Protein AF-A0A6M3IST5-F1 (afdb_monomer_lite)

pLDDT: mean 71.85, std 16.68, range [30.27, 90.88]

Secondary structure (DSSP, 8-state):
-HHHHHHHHHHHHHTTS---TT------EEEEEE-TTS-EEEEEEEEEEEE-SSSSEEEEEEEE-S---S------PPP-TTEEEEEEEEEE-TT--SS-BEEEEEE-SSS-EETTTTTTTT-B-SS--EEE----SSS-S-EE--S-EEEEEE---SS-EEEEEEEEEEE--

Foldseek 3Di:
DVVVVVVVVVVQVVLPDDDDPDDFDWDWDWDFDADPVRHGFKIKTKTKGKAALPPQKGFQDFSDDPDPPPPPPPDPPDDCAQWKFQKKKKFWHPFWFQFLKFKFKFFPPPDGDGQLNRQRGSPTHRPDIDMGAGDPVPDDSIDGHHHIITIMMGRRNPHITMIMMMIMIGHDD

Sequence (173 aa):
MKRFFLTILAFLVMAGVCFGAGDTWLWTLDSPLNGHDGKVVARIIVTTYLANSDDNTLVNLTLYDSYHTDGTNEGNHKSIFGWYLRRVDIIPGATGPLDDSDLYIYSPTASTFDVLNGSGVNQVDNATTRWIHPSDGVSSIKRLITGPLVLNISGNTTNSATGTVTLIIEPTP

Radius of gyration: 15.91 Å; chains: 1; bounding box: 37×37×42 Å

Structure (mmCIF, N/CA/C/O backbone):
data_AF-A0A6M3IST5-F1
#
_entry.id   AF-A0A6M3IST5-F1
#
loop_
_atom_site.group_PDB
_atom_site.id
_atom_site.type_symbol
_atom_site.label_atom_id
_atom_site.label_alt_id
_atom_site.label_comp_id
_atom_site.label_asym_id
_atom_site.label_entity_id
_atom_site.label_seq_id
_atom_site.pdbx_PDB_ins_code
_atom_site.Cartn_x
_atom_site.Cartn_y
_atom_site.Cartn_z
_atom_site.occupancy
_atom_site.B_iso_or_equiv
_atom_site.auth_seq_id
_atom_site.auth_comp_id
_atom_site.auth_asym_id
_atom_site.auth_atom_id
_atom_site.pdbx_PDB_model_num
ATOM 1 N N . MET A 1 1 ? 16.424 -16.269 -0.570 1.00 47.75 1 MET A N 1
ATOM 2 C CA . MET A 1 1 ? 15.052 -16.565 -0.092 1.00 47.75 1 MET A CA 1
ATOM 3 C C . MET A 1 1 ? 14.958 -16.723 1.429 1.00 47.75 1 MET A C 1
ATOM 5 O O . MET A 1 1 ? 14.198 -15.976 2.019 1.00 47.75 1 MET A O 1
ATOM 9 N N . LYS A 1 2 ? 15.747 -17.586 2.098 1.00 30.27 2 LYS A N 1
ATOM 10 C CA . LYS A 1 2 ? 15.648 -17.797 3.567 1.00 30.27 2 LYS A CA 1
ATOM 11 C C . LYS A 1 2 ? 15.823 -16.531 4.433 1.00 30.27 2 LYS A C 1
ATOM 13 O O . LYS A 1 2 ? 15.106 -16.378 5.408 1.00 30.27 2 LYS A O 1
ATOM 18 N N . ARG A 1 3 ? 16.725 -15.611 4.061 1.00 39.41 3 ARG A N 1
ATOM 19 C CA . ARG A 1 3 ? 16.925 -14.336 4.785 1.00 39.41 3 ARG A CA 1
ATOM 20 C C . ARG A 1 3 ? 15.759 -13.355 4.599 1.00 39.41 3 ARG A C 1
ATOM 22 O O . ARG A 1 3 ? 15.319 -12.777 5.572 1.00 39.41 3 ARG A O 1
ATOM 29 N N . PHE A 1 4 ? 15.212 -13.261 3.385 1.00 48.88 4 PHE A N 1
ATOM 30 C CA . PHE A 1 4 ? 14.050 -12.422 3.052 1.00 48.88 4 PHE A CA 1
ATOM 31 C C . PHE A 1 4 ? 12.779 -12.867 3.795 1.00 48.88 4 PHE A C 1
ATOM 33 O O . PHE A 1 4 ? 12.066 -12.045 4.358 1.00 48.88 4 PHE A O 1
ATOM 40 N N . PHE A 1 5 ? 12.551 -14.183 3.870 1.00 50.75 5 PHE A N 1
ATOM 41 C CA . PHE A 1 5 ? 11.428 -14.754 4.616 1.00 50.75 5 PHE A CA 1
ATOM 42 C C . PHE A 1 5 ? 11.556 -14.518 6.129 1.00 50.75 5 PHE A C 1
ATOM 44 O O . PHE A 1 5 ? 10.564 -14.217 6.781 1.00 50.75 5 PHE A O 1
ATOM 51 N N . LEU A 1 6 ? 12.775 -14.602 6.681 1.00 48.09 6 LEU A N 1
ATOM 52 C CA . LEU A 1 6 ? 13.019 -14.301 8.096 1.00 48.09 6 LEU A CA 1
ATOM 53 C C . LEU A 1 6 ? 12.796 -12.820 8.423 1.00 48.09 6 LEU A C 1
ATOM 55 O O . LEU A 1 6 ? 12.288 -12.518 9.496 1.00 48.09 6 LEU A O 1
ATOM 59 N N . THR A 1 7 ? 13.155 -11.906 7.516 1.00 55.88 7 THR A N 1
ATOM 60 C CA . THR A 1 7 ? 12.927 -10.469 7.712 1.00 55.88 7 THR A CA 1
ATOM 61 C C . THR A 1 7 ? 11.435 -10.151 7.694 1.00 55.88 7 THR A C 1
ATOM 63 O O . THR A 1 7 ? 10.955 -9.530 8.630 1.00 55.88 7 THR A O 1
ATOM 66 N N . ILE A 1 8 ? 10.674 -10.656 6.716 1.00 56.84 8 ILE A N 1
ATOM 67 C CA . ILE A 1 8 ? 9.210 -10.475 6.676 1.00 56.84 8 ILE A CA 1
ATOM 68 C C . ILE A 1 8 ? 8.540 -11.074 7.920 1.00 56.84 8 ILE A C 1
ATOM 70 O O . ILE A 1 8 ? 7.653 -10.459 8.506 1.00 56.84 8 ILE A O 1
ATOM 74 N N . LEU A 1 9 ? 8.991 -12.251 8.363 1.00 51.75 9 LEU A N 1
ATOM 75 C CA . LEU A 1 9 ? 8.463 -12.885 9.568 1.00 51.75 9 LEU A CA 1
ATOM 76 C C . LEU A 1 9 ? 8.782 -12.073 10.835 1.00 51.75 9 LEU A C 1
ATOM 78 O O . LEU A 1 9 ? 7.920 -11.928 11.692 1.00 51.75 9 LEU A O 1
ATOM 82 N N . ALA A 1 10 ? 9.982 -11.498 10.944 1.00 56.31 10 ALA A N 1
ATOM 83 C CA . ALA A 1 10 ? 10.334 -10.604 12.048 1.00 56.31 10 ALA A CA 1
ATOM 84 C C . ALA A 1 10 ? 9.497 -9.308 12.039 1.00 56.31 10 ALA A C 1
ATOM 86 O O . ALA A 1 10 ? 9.100 -8.838 13.102 1.00 56.31 10 ALA A O 1
ATOM 87 N N . PHE A 1 11 ? 9.167 -8.781 10.854 1.00 57.47 11 PHE A N 1
ATOM 88 C CA . PHE A 1 11 ? 8.261 -7.638 10.679 1.00 57.47 11 PHE A CA 1
ATOM 89 C C . PHE A 1 11 ? 6.843 -7.938 11.184 1.00 57.47 11 PHE A C 1
ATOM 91 O O . PHE A 1 11 ? 6.262 -7.130 11.904 1.00 57.47 11 PHE A O 1
ATOM 98 N N . LEU A 1 12 ? 6.313 -9.125 10.872 1.00 57.47 12 LEU A N 1
ATOM 99 C CA . LEU A 1 12 ? 4.994 -9.563 11.340 1.00 57.47 12 LEU A CA 1
ATOM 100 C C . LEU A 1 12 ? 4.935 -9.724 12.869 1.00 57.47 12 LEU A C 1
ATOM 102 O O . LEU A 1 12 ? 3.906 -9.441 13.474 1.00 57.47 12 LEU A O 1
ATOM 106 N N . VAL A 1 13 ? 6.033 -10.152 13.504 1.00 52.56 13 VAL A N 1
ATOM 107 C CA . VAL A 1 13 ? 6.098 -10.354 14.965 1.00 52.56 13 VAL A CA 1
ATOM 108 C C . VAL A 1 13 ? 6.264 -9.030 15.726 1.00 52.56 13 VAL A C 1
ATOM 110 O O . VAL A 1 13 ? 5.704 -8.876 16.809 1.00 52.56 13 VAL A O 1
ATOM 113 N N . MET A 1 14 ? 6.977 -8.051 15.160 1.00 52.38 14 MET A N 1
ATOM 114 C CA . MET A 1 14 ? 7.173 -6.726 15.773 1.00 52.38 14 MET A CA 1
ATOM 115 C C . MET A 1 14 ? 5.899 -5.867 15.778 1.00 52.38 14 MET A C 1
ATOM 117 O O . MET A 1 14 ? 5.735 -5.043 16.668 1.00 52.38 14 MET A O 1
ATOM 121 N N . ALA A 1 15 ? 4.962 -6.080 14.851 1.00 51.12 15 ALA A N 1
ATOM 122 C CA . ALA A 1 15 ? 3.670 -5.386 14.860 1.00 51.12 15 ALA A CA 1
ATOM 123 C C . ALA A 1 15 ? 2.766 -5.778 16.056 1.00 51.12 15 ALA A C 1
ATOM 125 O O . ALA A 1 15 ? 1.771 -5.108 16.317 1.00 51.12 15 ALA A O 1
ATOM 126 N N . GLY A 1 16 ? 3.096 -6.861 16.778 1.00 48.78 16 GLY A N 1
ATOM 127 C CA . GLY A 1 16 ? 2.290 -7.412 17.876 1.00 48.78 16 GLY A CA 1
ATOM 128 C C . GLY A 1 16 ? 2.685 -6.982 19.296 1.00 48.78 16 GLY A C 1
ATOM 129 O O . GLY A 1 16 ? 2.005 -7.372 20.246 1.00 48.78 16 GLY A O 1
ATOM 130 N N . VAL A 1 17 ? 3.762 -6.213 19.490 1.00 50.19 17 VAL A N 1
ATOM 131 C CA . VAL A 1 17 ? 4.189 -5.760 20.830 1.00 50.19 17 VAL A CA 1
ATOM 132 C C . VAL A 1 17 ? 3.449 -4.478 21.211 1.00 50.19 17 VAL A C 1
ATOM 134 O O . VAL A 1 17 ? 3.880 -3.399 20.860 1.00 50.19 17 VAL A O 1
ATOM 137 N N . CYS A 1 18 ? 2.315 -4.623 21.903 1.00 46.16 18 CYS A N 1
ATOM 138 C CA . CYS A 1 18 ? 1.525 -3.585 22.588 1.00 46.16 18 CYS A CA 1
ATOM 139 C C . CYS A 1 18 ? 2.082 -2.141 22.523 1.00 46.16 18 CYS A C 1
ATOM 141 O O . CYS A 1 18 ? 2.931 -1.749 23.325 1.00 46.16 18 CYS A O 1
ATOM 143 N N . PHE A 1 19 ? 1.554 -1.338 21.599 1.00 51.66 19 PHE A N 1
ATOM 144 C CA . PHE A 1 19 ? 1.898 0.078 21.454 1.00 51.66 19 PHE A CA 1
ATOM 145 C C . PHE A 1 19 ? 0.740 0.967 21.920 1.00 51.66 19 PHE A C 1
ATOM 147 O O . PHE A 1 19 ? -0.426 0.572 21.850 1.00 51.66 19 PHE A O 1
ATOM 154 N N . GLY A 1 20 ? 1.070 2.152 22.440 1.00 41.66 20 GLY A N 1
ATOM 155 C CA . GLY A 1 20 ? 0.086 3.145 22.868 1.00 41.66 20 GLY A CA 1
ATOM 156 C C . GLY A 1 20 ? -0.723 3.691 21.689 1.00 41.66 20 GLY A C 1
ATOM 157 O O . GLY A 1 20 ? -0.222 3.791 20.571 1.00 41.66 20 GLY A O 1
ATOM 158 N N . ALA A 1 21 ? -1.987 4.034 21.939 1.00 40.34 21 ALA A N 1
ATOM 159 C CA . ALA A 1 21 ? -2.835 4.702 20.958 1.00 40.34 21 ALA A CA 1
ATOM 160 C C . ALA A 1 21 ? -2.236 6.065 20.559 1.00 40.34 21 ALA A C 1
ATOM 162 O O . ALA A 1 21 ? -1.799 6.816 21.429 1.00 40.34 21 ALA A O 1
ATOM 163 N N . GLY A 1 22 ? -2.247 6.385 19.261 1.00 43.31 22 GLY A N 1
ATOM 164 C CA . GLY A 1 22 ? -1.895 7.712 18.736 1.00 43.31 22 GLY A CA 1
ATOM 165 C C . GLY A 1 22 ? -0.557 7.822 17.998 1.00 43.31 22 GLY A C 1
ATOM 166 O O . GLY A 1 22 ? -0.371 8.794 17.270 1.00 43.31 22 GLY A O 1
ATOM 167 N N . ASP A 1 23 ? 0.339 6.834 18.097 1.00 43.84 23 ASP A N 1
ATOM 168 C CA . ASP A 1 23 ? 1.627 6.893 17.397 1.00 43.84 23 ASP A CA 1
ATOM 169 C C . ASP A 1 23 ? 1.596 6.165 16.046 1.00 43.84 23 ASP A C 1
ATOM 171 O O . ASP A 1 23 ? 1.325 4.966 15.949 1.00 43.84 23 ASP A O 1
ATOM 175 N N . THR A 1 24 ? 1.949 6.887 14.984 1.00 50.50 24 THR A N 1
ATOM 176 C CA . THR A 1 24 ? 2.105 6.339 13.634 1.00 50.50 24 THR A CA 1
ATOM 177 C C . THR A 1 24 ? 3.575 6.015 13.397 1.00 50.50 24 THR A C 1
ATOM 179 O O . THR A 1 24 ? 4.372 6.907 13.111 1.00 50.50 24 THR A O 1
ATOM 182 N N . TRP A 1 25 ? 3.955 4.745 13.532 1.00 50.00 25 TRP A N 1
ATOM 183 C CA . TRP A 1 25 ? 5.334 4.311 13.303 1.00 50.00 25 TRP A CA 1
ATOM 184 C C . TRP A 1 25 ? 5.526 3.828 11.867 1.00 50.00 25 TRP A C 1
ATOM 186 O O . TRP A 1 25 ? 4.946 2.825 11.451 1.00 50.00 25 TRP A O 1
ATOM 196 N N . LEU A 1 26 ? 6.378 4.533 11.121 1.00 54.91 26 LEU A N 1
ATOM 197 C CA . LEU A 1 26 ? 6.794 4.146 9.779 1.00 54.91 26 LEU A CA 1
ATOM 198 C C . LEU A 1 26 ? 8.102 3.358 9.861 1.00 54.91 26 LEU A C 1
ATOM 200 O O . LEU A 1 26 ? 9.158 3.924 10.122 1.00 54.91 26 LEU A O 1
ATOM 204 N N . TRP A 1 27 ? 8.038 2.056 9.596 1.00 55.38 27 TRP A N 1
ATOM 205 C CA . TRP A 1 27 ? 9.222 1.268 9.262 1.00 55.38 27 TRP A CA 1
ATOM 206 C C . TRP A 1 27 ? 9.124 0.833 7.810 1.00 55.38 27 TRP A C 1
ATOM 208 O O . TRP A 1 27 ? 8.394 -0.099 7.481 1.00 55.38 27 TRP A O 1
ATOM 218 N N . THR A 1 28 ? 9.858 1.534 6.948 1.00 61.00 28 THR A N 1
ATOM 219 C CA . THR A 1 28 ? 9.912 1.238 5.520 1.00 61.00 28 THR A CA 1
ATOM 220 C C . THR A 1 28 ? 11.042 0.262 5.234 1.00 61.00 28 THR A C 1
ATOM 222 O O . THR A 1 28 ? 12.217 0.616 5.297 1.00 61.00 28 THR A O 1
ATOM 225 N N . LEU A 1 29 ? 10.699 -0.976 4.878 1.00 67.06 29 LEU A N 1
ATOM 226 C CA . LEU A 1 29 ? 11.661 -1.874 4.240 1.00 67.06 29 LEU A CA 1
ATOM 227 C C . LEU A 1 29 ? 11.594 -1.668 2.732 1.00 67.06 29 LEU A C 1
ATOM 229 O O . LEU A 1 29 ? 10.593 -2.027 2.123 1.00 67.06 29 LEU A O 1
ATOM 233 N N . ASP A 1 30 ? 12.672 -1.159 2.142 1.00 71.19 30 ASP A N 1
ATOM 234 C CA . ASP A 1 30 ? 12.876 -1.122 0.693 1.00 71.19 30 ASP A CA 1
ATOM 235 C C . ASP A 1 30 ? 13.828 -2.246 0.273 1.00 71.19 30 ASP A C 1
ATOM 237 O O . ASP A 1 30 ? 15.031 -2.213 0.549 1.00 71.19 30 ASP A O 1
ATOM 241 N N . SER A 1 31 ? 13.281 -3.274 -0.374 1.00 72.00 31 SER A N 1
ATOM 242 C CA . SER A 1 31 ? 14.051 -4.439 -0.806 1.00 72.00 31 SER A CA 1
ATOM 243 C C . SER A 1 31 ? 14.045 -4.574 -2.330 1.00 72.00 31 SER A C 1
ATOM 245 O O . SER A 1 31 ? 12.983 -4.826 -2.910 1.00 72.00 31 SER A O 1
ATOM 247 N N . PRO A 1 32 ? 15.206 -4.452 -3.006 1.00 77.69 32 PRO A N 1
ATOM 248 C CA . PRO A 1 32 ? 15.295 -4.740 -4.427 1.00 77.69 32 PRO A CA 1
ATOM 249 C C . PRO A 1 32 ? 15.198 -6.251 -4.665 1.00 77.69 32 PRO A C 1
ATOM 251 O O . PRO A 1 32 ? 15.925 -7.052 -4.074 1.00 77.69 32 PRO A O 1
ATOM 254 N N . LEU A 1 33 ? 14.330 -6.637 -5.591 1.00 79.19 33 LEU A N 1
ATOM 255 C CA . LEU A 1 33 ? 14.318 -7.957 -6.197 1.00 79.19 33 LEU A CA 1
ATOM 256 C C . LEU A 1 33 ? 15.163 -7.906 -7.462 1.00 79.19 33 LEU A C 1
ATOM 258 O O . LEU A 1 33 ? 14.846 -7.167 -8.392 1.00 79.19 33 LEU A O 1
ATOM 262 N N . ASN A 1 34 ? 16.229 -8.702 -7.497 1.00 83.94 34 ASN A N 1
ATOM 263 C CA . ASN A 1 34 ? 17.107 -8.789 -8.656 1.00 83.94 34 ASN A CA 1
ATOM 264 C C . ASN A 1 34 ? 16.695 -9.954 -9.560 1.00 83.94 34 ASN A C 1
ATOM 266 O O . ASN A 1 34 ? 16.405 -11.054 -9.082 1.00 83.94 34 ASN A O 1
ATOM 270 N N . GLY A 1 35 ? 16.692 -9.703 -10.866 1.00 78.88 35 GLY A N 1
ATOM 271 C CA . GLY A 1 35 ? 16.582 -10.718 -11.898 1.00 78.88 35 GLY A CA 1
ATOM 272 C C . GLY A 1 35 ? 17.833 -11.592 -11.963 1.00 78.88 35 GLY A C 1
ATOM 273 O O . GLY A 1 35 ? 18.840 -11.350 -11.294 1.00 78.88 35 GLY A O 1
ATOM 274 N N . HIS A 1 36 ? 17.775 -12.623 -12.804 1.00 78.12 36 HIS A N 1
ATOM 275 C CA . HIS A 1 36 ? 18.900 -13.535 -13.021 1.00 78.12 36 HIS A CA 1
ATOM 276 C C . HIS A 1 36 ? 20.147 -12.821 -13.579 1.00 78.12 36 HIS A C 1
ATOM 278 O O . HIS A 1 36 ? 21.270 -13.266 -13.367 1.00 78.12 36 HIS A O 1
ATOM 284 N N . ASP A 1 37 ? 19.961 -11.696 -14.269 1.00 86.31 37 ASP A N 1
ATOM 285 C CA . ASP A 1 37 ? 21.025 -10.838 -14.797 1.00 86.31 37 ASP A CA 1
ATOM 286 C C . ASP A 1 37 ? 21.579 -9.836 -13.764 1.00 86.31 37 ASP A C 1
ATOM 288 O O . ASP A 1 37 ? 22.423 -9.007 -14.097 1.00 86.31 37 ASP A O 1
ATOM 292 N N . GLY A 1 38 ? 21.109 -9.895 -12.513 1.00 81.06 38 GLY A N 1
ATOM 293 C CA . GLY A 1 38 ? 21.509 -8.987 -11.440 1.00 81.06 38 GLY A CA 1
ATOM 294 C C . GLY A 1 38 ? 20.857 -7.604 -11.506 1.00 81.06 38 GLY A C 1
ATOM 295 O O . GLY A 1 38 ? 21.116 -6.784 -10.624 1.00 81.06 38 GLY A O 1
ATOM 296 N N . LYS A 1 39 ? 20.000 -7.330 -12.500 1.00 82.00 39 LYS A N 1
ATOM 297 C CA . LYS A 1 39 ? 19.259 -6.065 -12.584 1.00 82.00 39 LYS A CA 1
ATOM 298 C C . LYS A 1 39 ? 18.079 -6.068 -11.628 1.00 82.00 39 LYS A C 1
ATOM 300 O O . LYS A 1 39 ? 17.451 -7.101 -11.417 1.00 82.00 39 LYS A O 1
ATOM 305 N N . VAL A 1 40 ? 17.739 -4.905 -11.082 1.00 81.94 40 VAL A N 1
ATOM 306 C CA . VAL A 1 40 ? 16.546 -4.770 -10.240 1.00 81.94 40 VAL A CA 1
ATOM 307 C C . VAL A 1 40 ? 15.306 -4.897 -11.124 1.00 81.94 40 VAL A C 1
ATOM 309 O O . VAL A 1 40 ? 15.126 -4.106 -12.043 1.00 81.94 40 VAL A O 1
ATOM 312 N N . VAL A 1 41 ? 14.461 -5.889 -10.848 1.00 85.38 41 VAL A N 1
ATOM 313 C CA . VAL A 1 41 ? 13.206 -6.152 -11.575 1.00 85.38 41 VAL A CA 1
ATOM 314 C C . VAL A 1 41 ? 11.974 -5.694 -10.802 1.00 85.38 41 VAL A C 1
ATOM 316 O O . VAL A 1 41 ? 10.918 -5.494 -11.392 1.00 85.38 41 VAL A O 1
ATOM 319 N N . ALA A 1 42 ? 12.098 -5.520 -9.487 1.00 85.69 42 ALA A N 1
ATOM 320 C CA . ALA A 1 42 ? 11.073 -4.925 -8.644 1.00 85.69 42 ALA A CA 1
ATOM 321 C C . ALA A 1 42 ? 11.693 -4.374 -7.357 1.00 85.69 42 ALA A C 1
ATOM 323 O O . ALA A 1 42 ? 12.787 -4.779 -6.963 1.00 85.69 42 ALA A O 1
ATOM 324 N N . ARG A 1 43 ? 10.982 -3.478 -6.681 1.00 84.31 43 ARG A N 1
ATOM 325 C CA . ARG A 1 43 ? 11.232 -3.112 -5.286 1.00 84.31 43 ARG A CA 1
ATOM 326 C C . ARG A 1 43 ? 9.970 -3.369 -4.481 1.00 84.31 43 ARG A C 1
ATOM 328 O O . ARG A 1 43 ? 8.858 -3.180 -4.975 1.00 84.31 43 ARG A O 1
ATOM 335 N N . ILE A 1 44 ? 10.166 -3.839 -3.260 1.00 82.44 44 ILE A N 1
ATOM 336 C CA . ILE A 1 44 ? 9.095 -4.078 -2.300 1.00 82.44 44 ILE A CA 1
ATOM 337 C C . ILE A 1 44 ? 9.256 -3.050 -1.194 1.00 82.44 44 ILE A C 1
ATOM 339 O O . ILE A 1 44 ? 10.334 -2.974 -0.609 1.00 82.44 44 ILE A O 1
ATOM 343 N N . ILE A 1 45 ? 8.194 -2.289 -0.946 1.00 78.88 45 I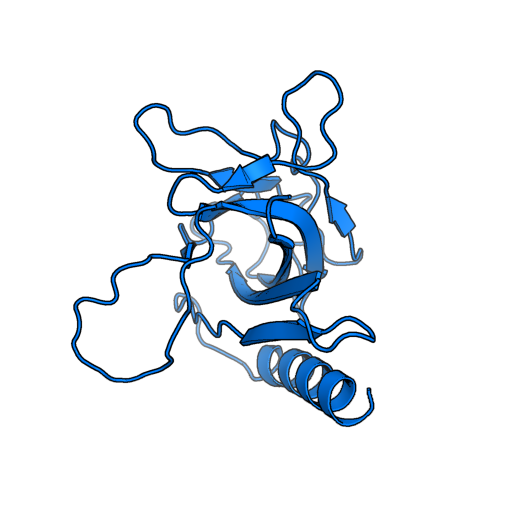LE A N 1
ATOM 344 C CA . ILE A 1 45 ? 8.109 -1.273 0.102 1.00 78.88 45 ILE A CA 1
ATOM 345 C C . ILE A 1 45 ? 7.071 -1.764 1.096 1.00 78.88 45 ILE A C 1
ATOM 347 O O . ILE A 1 45 ? 5.900 -1.870 0.745 1.00 78.88 45 ILE A O 1
ATOM 351 N N . VAL A 1 46 ? 7.494 -2.107 2.306 1.00 77.44 46 VAL A N 1
ATOM 352 C CA . VAL A 1 46 ? 6.595 -2.583 3.367 1.00 77.44 46 VAL A CA 1
ATOM 353 C C . VAL A 1 46 ? 6.397 -1.473 4.384 1.00 77.44 46 VAL A C 1
ATOM 355 O O . VAL A 1 46 ? 7.375 -0.867 4.807 1.00 77.44 46 VAL A O 1
ATOM 358 N N . THR A 1 47 ? 5.153 -1.247 4.787 1.00 76.00 47 THR A N 1
ATOM 359 C CA 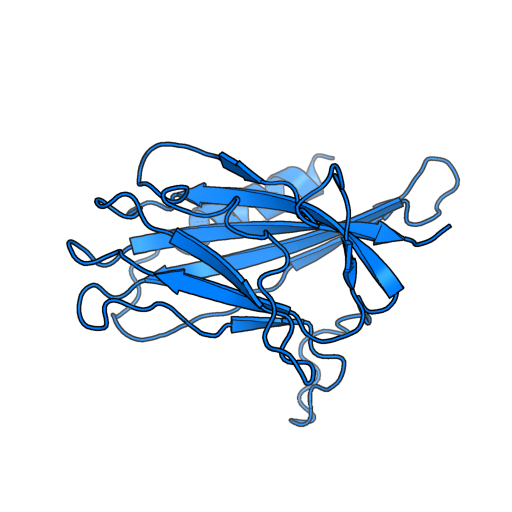. THR A 1 47 ? 4.752 -0.218 5.740 1.00 76.00 47 THR A CA 1
ATOM 360 C C . THR A 1 47 ? 3.726 -0.794 6.706 1.00 76.00 47 THR A C 1
ATOM 362 O O . THR A 1 47 ? 2.683 -1.290 6.289 1.00 76.00 47 THR A O 1
ATOM 365 N N . THR A 1 48 ? 3.993 -0.720 8.003 1.00 76.31 48 THR A N 1
ATOM 366 C CA . THR A 1 48 ? 3.015 -1.049 9.048 1.00 76.31 48 THR A CA 1
ATOM 367 C C . THR A 1 48 ? 2.247 0.198 9.464 1.00 76.31 48 THR A C 1
ATOM 369 O O . THR A 1 48 ? 2.827 1.279 9.517 1.00 76.31 48 THR A O 1
ATOM 372 N N . TYR A 1 49 ? 0.964 0.057 9.784 1.00 73.94 49 TYR A N 1
ATOM 373 C CA . TYR A 1 49 ? 0.141 1.150 10.294 1.00 73.94 49 TYR A CA 1
ATOM 374 C C . TYR A 1 49 ? -0.566 0.758 11.592 1.00 73.94 49 TYR A C 1
ATOM 376 O O . TYR A 1 49 ? -0.879 -0.414 11.822 1.00 73.94 49 TYR A O 1
ATOM 384 N N . LEU A 1 50 ? -0.837 1.778 12.408 1.00 75.31 50 LEU A N 1
ATOM 385 C CA . LEU A 1 50 ? -1.750 1.728 13.540 1.00 75.31 50 LEU A CA 1
ATOM 386 C C . LEU A 1 50 ? -2.905 2.689 13.258 1.00 75.31 50 LEU A C 1
ATOM 388 O O . LEU A 1 50 ? -2.715 3.862 12.945 1.00 75.31 50 LEU A O 1
ATOM 392 N N . ALA A 1 51 ? -4.098 2.140 13.356 1.00 67.69 51 ALA A N 1
ATOM 393 C CA . ALA A 1 51 ? -5.375 2.762 13.167 1.00 67.69 51 ALA A CA 1
ATOM 394 C C . ALA A 1 51 ? -5.971 3.149 14.521 1.00 67.69 51 ALA A C 1
ATOM 396 O O . ALA A 1 51 ? -6.058 2.277 15.384 1.00 67.69 51 ALA A O 1
ATOM 397 N N . ASN A 1 52 ? -6.417 4.389 14.712 1.00 66.62 52 ASN A N 1
ATOM 398 C CA . ASN A 1 52 ? -7.188 4.778 15.894 1.00 66.62 52 ASN A CA 1
ATOM 399 C C . ASN A 1 52 ? -8.699 4.672 15.610 1.00 66.62 52 ASN A C 1
ATOM 401 O O . ASN A 1 52 ? -9.134 5.046 14.522 1.00 66.62 52 ASN A O 1
ATOM 405 N N . SER A 1 53 ? -9.484 4.190 16.579 1.00 63.34 53 SER A N 1
ATOM 406 C CA . SER A 1 53 ? -10.954 4.221 16.541 1.00 63.34 53 SER A CA 1
ATOM 407 C C . SER A 1 53 ? -11.530 5.636 16.590 1.00 63.34 53 SER A C 1
ATOM 409 O O . SER A 1 53 ? -12.630 5.859 16.098 1.00 63.34 53 SER A O 1
ATOM 411 N N . ASP A 1 54 ? -10.808 6.589 17.186 1.00 60.44 54 ASP A N 1
ATOM 412 C CA . ASP A 1 54 ? -11.409 7.865 17.602 1.00 60.44 54 ASP A CA 1
ATOM 413 C C . ASP A 1 54 ? -11.483 8.921 16.483 1.00 60.44 54 ASP A C 1
ATOM 415 O O . ASP A 1 54 ? -12.322 9.819 16.542 1.00 60.44 54 ASP A O 1
ATOM 419 N N . ASP A 1 55 ? -10.650 8.804 15.443 1.00 54.44 55 ASP A N 1
ATOM 420 C CA . ASP A 1 55 ? -10.498 9.841 14.407 1.00 54.44 55 ASP A CA 1
ATOM 421 C C . ASP A 1 55 ? -11.116 9.472 13.046 1.00 54.44 55 ASP A C 1
ATOM 423 O O . ASP A 1 55 ? -11.045 10.268 12.105 1.00 54.44 55 ASP A O 1
ATOM 427 N N . ASN A 1 56 ? -11.712 8.275 12.904 1.00 52.62 56 ASN A N 1
ATOM 428 C CA . ASN A 1 56 ? -12.302 7.726 11.661 1.00 52.62 56 ASN A CA 1
ATOM 429 C C . ASN A 1 56 ? -11.396 7.791 10.408 1.00 52.62 56 ASN A C 1
ATOM 431 O O . ASN A 1 56 ? -11.829 7.509 9.286 1.00 52.62 56 ASN A O 1
ATOM 435 N N . THR A 1 57 ? -10.138 8.185 10.581 1.00 49.62 57 THR A N 1
ATOM 436 C CA . THR A 1 57 ? -9.175 8.491 9.534 1.00 49.62 57 THR A CA 1
ATOM 437 C C . THR A 1 57 ? -7.801 8.113 10.046 1.00 49.62 57 THR A C 1
ATOM 439 O O . THR A 1 57 ? -7.406 8.444 11.163 1.00 49.62 57 THR A O 1
ATOM 442 N N . LEU A 1 58 ? -7.080 7.354 9.236 1.00 56.44 58 LEU A N 1
ATOM 443 C CA . LEU A 1 58 ? -5.775 6.834 9.580 1.00 56.44 58 LEU A CA 1
ATOM 444 C C . LEU A 1 58 ? -4.758 7.478 8.667 1.00 56.44 58 LEU A C 1
ATOM 446 O O . LEU A 1 58 ? -4.868 7.385 7.446 1.00 56.44 58 LEU A O 1
ATOM 450 N N . VAL A 1 59 ? -3.786 8.108 9.322 1.00 54.06 59 VAL A N 1
ATOM 451 C CA . VAL A 1 59 ? -2.435 8.425 8.858 1.00 54.06 59 VAL A CA 1
ATOM 452 C C . VAL A 1 59 ? -2.353 8.819 7.385 1.00 54.06 59 VAL A C 1
ATOM 454 O O . VAL A 1 59 ? -2.288 7.960 6.515 1.00 54.06 59 VAL A O 1
ATOM 457 N N . ASN A 1 60 ? -2.225 10.117 7.100 1.00 57.22 60 ASN A N 1
ATOM 458 C CA . ASN A 1 60 ? -1.638 10.547 5.831 1.00 57.22 60 ASN A CA 1
ATOM 459 C C . ASN A 1 60 ? -0.151 10.195 5.859 1.00 57.22 60 ASN A C 1
ATOM 461 O O . ASN A 1 60 ? 0.673 10.963 6.354 1.00 57.22 60 ASN A O 1
ATOM 465 N N . LEU A 1 61 ? 0.179 9.001 5.378 1.00 62.44 61 LEU A N 1
ATOM 466 C CA . LEU A 1 61 ? 1.529 8.478 5.456 1.00 62.44 61 LEU A CA 1
ATOM 467 C C . LEU A 1 61 ? 2.225 8.623 4.118 1.00 62.44 61 LEU A C 1
ATOM 469 O O . LEU A 1 61 ? 1.896 7.912 3.169 1.00 62.44 61 LEU A O 1
ATOM 473 N N . THR A 1 62 ? 3.216 9.505 4.045 1.00 64.69 62 THR A N 1
ATOM 474 C CA . THR A 1 62 ? 4.086 9.580 2.873 1.00 64.69 62 THR A CA 1
ATOM 475 C C . THR A 1 62 ? 4.901 8.291 2.779 1.00 64.69 62 THR A C 1
ATOM 477 O O . THR A 1 62 ? 5.873 8.095 3.500 1.00 64.69 62 THR A O 1
ATOM 480 N N . LEU A 1 63 ? 4.492 7.398 1.879 1.00 62.94 63 LEU A N 1
ATOM 481 C CA . LEU A 1 63 ? 5.127 6.105 1.620 1.00 62.94 63 LEU A CA 1
ATOM 482 C C . LEU A 1 63 ? 6.534 6.283 1.048 1.00 62.94 63 LEU A C 1
ATOM 484 O O . LEU A 1 63 ? 7.378 5.397 1.182 1.00 62.94 63 LEU A O 1
ATOM 488 N N . TYR A 1 64 ? 6.775 7.419 0.385 1.00 60.78 64 TYR A N 1
ATOM 489 C CA . TYR A 1 64 ? 8.068 7.751 -0.180 1.00 60.78 64 TYR A CA 1
ATOM 490 C C . TYR A 1 64 ? 8.172 9.242 -0.561 1.00 60.78 64 TYR A C 1
ATOM 492 O O . TYR A 1 64 ? 7.394 9.723 -1.388 1.00 60.78 64 TYR A O 1
ATOM 500 N N . ASP A 1 65 ? 9.165 9.946 -0.014 1.00 50.09 65 ASP A N 1
ATOM 501 C CA . ASP A 1 65 ? 9.606 11.279 -0.445 1.00 50.09 65 ASP A CA 1
ATOM 502 C C . ASP A 1 65 ? 11.084 11.197 -0.859 1.00 50.09 65 ASP A C 1
ATOM 504 O O . ASP A 1 65 ? 11.897 10.548 -0.204 1.00 50.09 65 ASP A O 1
ATOM 508 N N . SER A 1 66 ? 11.441 11.847 -1.963 1.00 44.12 66 SER A N 1
ATOM 509 C CA . SER A 1 66 ? 12.833 12.071 -2.365 1.00 44.12 66 SER A CA 1
ATOM 510 C C . SER A 1 66 ? 13.620 12.986 -1.410 1.00 44.12 66 SER A C 1
ATOM 512 O O . SER A 1 66 ? 14.835 13.096 -1.564 1.00 44.12 66 SER A O 1
ATOM 514 N N . TYR A 1 67 ? 12.961 13.644 -0.454 1.00 38.16 67 TYR A N 1
ATOM 515 C CA . TYR A 1 67 ? 13.564 14.592 0.480 1.00 38.16 67 TYR A CA 1
ATOM 516 C C . TYR A 1 67 ? 13.328 14.186 1.944 1.00 38.16 67 TYR A C 1
ATOM 518 O O . TYR A 1 67 ? 12.320 14.531 2.550 1.00 38.16 67 TYR A O 1
ATOM 526 N N . HIS A 1 68 ? 14.307 13.524 2.566 1.00 40.16 68 HIS A N 1
ATOM 527 C CA . HIS A 1 68 ? 14.484 13.656 4.015 1.00 40.16 68 HIS A CA 1
ATOM 528 C C . HIS A 1 68 ? 15.310 14.919 4.280 1.00 40.16 68 HIS A C 1
ATOM 530 O O . HIS A 1 68 ? 16.493 14.987 3.955 1.00 40.16 68 HIS A O 1
ATOM 536 N N . THR A 1 69 ? 14.665 15.954 4.822 1.00 38.28 69 THR A N 1
ATOM 537 C CA . THR A 1 69 ? 15.291 17.240 5.181 1.00 38.28 69 THR A CA 1
ATOM 538 C C . THR A 1 69 ? 15.898 17.274 6.583 1.00 38.28 69 THR A C 1
ATOM 540 O O . THR A 1 69 ? 16.495 18.287 6.937 1.00 38.28 69 THR A O 1
ATOM 543 N N . ASP A 1 70 ? 15.767 16.225 7.396 1.00 42.94 70 ASP A N 1
ATOM 544 C CA . ASP A 1 70 ? 16.200 16.283 8.801 1.00 42.94 70 ASP A CA 1
ATOM 545 C C . ASP A 1 70 ? 17.685 15.959 9.035 1.00 42.94 70 ASP A C 1
ATOM 547 O O . ASP A 1 70 ? 18.174 16.089 10.155 1.00 42.94 70 ASP A O 1
ATOM 551 N N . GLY A 1 71 ? 18.437 15.603 7.987 1.00 37.88 71 GLY A N 1
ATOM 552 C CA . GLY A 1 71 ? 19.883 15.387 8.085 1.00 37.88 71 GLY A CA 1
ATOM 553 C C . GLY A 1 71 ? 20.288 14.233 9.009 1.00 37.88 71 GLY A C 1
ATOM 554 O O . GLY A 1 71 ? 21.481 14.063 9.276 1.00 37.88 71 GLY A O 1
ATOM 555 N N . THR A 1 72 ? 19.335 13.425 9.475 1.00 42.53 72 THR A N 1
ATOM 556 C CA . THR A 1 72 ? 19.621 12.185 10.184 1.00 42.53 72 THR A CA 1
ATOM 557 C C . THR A 1 72 ? 19.731 11.073 9.147 1.00 42.53 72 THR A C 1
ATOM 559 O O . THR A 1 72 ? 18.833 10.827 8.349 1.00 42.53 72 THR A O 1
ATOM 562 N N . ASN A 1 73 ? 20.906 10.450 9.063 1.00 40.00 73 ASN A N 1
ATOM 563 C CA . ASN A 1 73 ? 21.189 9.367 8.119 1.00 40.00 73 ASN A CA 1
ATOM 564 C C . ASN A 1 73 ? 20.486 8.063 8.543 1.00 40.00 73 ASN A C 1
ATOM 566 O O . ASN A 1 73 ? 21.145 7.053 8.786 1.00 40.00 73 ASN A O 1
ATOM 570 N N . GLU A 1 74 ? 19.159 8.061 8.623 1.00 41.38 74 GLU A N 1
ATOM 571 C CA . GLU A 1 74 ? 18.364 6.846 8.780 1.00 41.38 74 GLU A CA 1
ATOM 572 C C . GLU A 1 74 ? 17.802 6.426 7.417 1.00 41.38 74 GLU A C 1
ATOM 574 O O . GLU A 1 74 ? 16.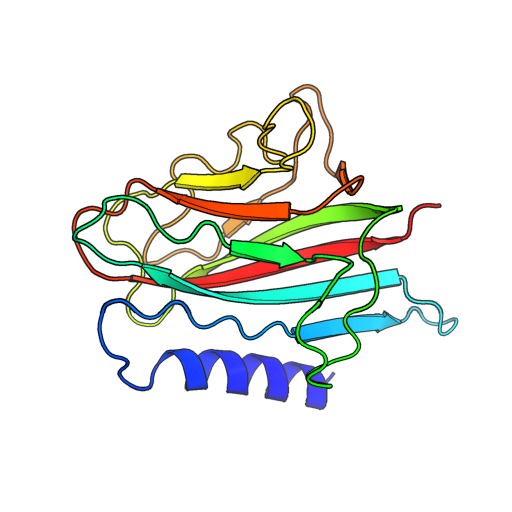683 6.733 7.032 1.00 41.38 74 GLU A O 1
ATOM 579 N N . GLY A 1 75 ? 18.638 5.712 6.657 1.00 42.66 75 GLY A N 1
ATOM 580 C CA . GLY A 1 75 ? 18.227 4.981 5.458 1.00 42.66 75 GLY A CA 1
ATOM 581 C C . GLY A 1 75 ? 18.345 5.770 4.153 1.00 42.66 75 GLY A C 1
ATOM 582 O O . GLY A 1 75 ? 17.601 6.702 3.878 1.00 42.66 75 GLY A O 1
ATOM 583 N N . ASN A 1 76 ? 19.245 5.326 3.271 1.00 41.31 76 ASN A N 1
ATOM 584 C CA . ASN A 1 76 ? 19.283 5.728 1.862 1.00 41.31 76 ASN A CA 1
ATOM 585 C C . ASN A 1 76 ? 18.027 5.224 1.126 1.00 41.31 76 ASN A C 1
ATOM 587 O O . ASN A 1 76 ? 18.097 4.276 0.340 1.00 41.31 76 ASN A O 1
ATOM 591 N N . HIS A 1 77 ? 16.866 5.814 1.382 1.00 54.22 77 HIS A N 1
ATOM 592 C CA . HIS A 1 77 ? 15.671 5.552 0.600 1.00 54.22 77 HIS A CA 1
ATOM 593 C C . HIS A 1 77 ? 15.945 6.049 -0.827 1.00 54.22 77 HIS A C 1
ATOM 595 O O . HIS A 1 77 ? 16.207 7.231 -1.034 1.00 54.22 77 HIS A O 1
ATOM 601 N N . LYS A 1 78 ? 15.927 5.156 -1.827 1.00 62.72 78 LYS A N 1
ATOM 602 C CA . LYS A 1 78 ? 16.170 5.505 -3.244 1.00 62.72 78 LYS A CA 1
ATOM 603 C C . LYS A 1 78 ? 14.895 5.953 -3.935 1.00 62.72 78 LYS A C 1
ATOM 605 O O . LYS A 1 78 ? 13.894 5.250 -3.808 1.00 62.72 78 LYS A O 1
ATOM 610 N N . SER A 1 79 ? 14.933 7.051 -4.699 1.00 73.00 79 SER A N 1
ATOM 611 C CA . SER A 1 79 ? 13.712 7.598 -5.309 1.00 73.00 79 SER A CA 1
ATOM 612 C C . SER A 1 79 ? 12.885 6.518 -6.010 1.00 73.00 79 SER A C 1
ATOM 614 O O . SER A 1 79 ? 13.435 5.692 -6.745 1.00 73.00 79 SER A O 1
ATOM 616 N N . ILE A 1 80 ? 11.580 6.476 -5.731 1.00 77.88 80 ILE A N 1
ATOM 617 C CA . ILE A 1 80 ? 10.635 5.590 -6.431 1.00 77.88 80 ILE A CA 1
ATOM 618 C C . ILE A 1 80 ? 9.988 6.297 -7.624 1.00 77.88 80 ILE A C 1
ATOM 620 O O . ILE A 1 80 ? 9.192 5.698 -8.342 1.00 77.88 80 ILE A O 1
ATOM 624 N N . PHE A 1 81 ? 10.316 7.571 -7.853 1.00 83.62 81 PHE A N 1
ATOM 625 C CA . PHE A 1 81 ? 9.809 8.300 -9.007 1.00 83.62 81 PHE A CA 1
ATOM 626 C C . PHE A 1 81 ? 10.371 7.676 -10.285 1.00 83.62 81 PHE A C 1
ATOM 628 O O . PHE A 1 81 ? 11.537 7.283 -10.340 1.00 83.62 81 PHE A O 1
ATOM 635 N N . GLY A 1 82 ? 9.524 7.542 -11.303 1.00 82.19 82 GLY A N 1
ATOM 636 C CA . GLY A 1 82 ? 9.867 6.822 -12.529 1.00 82.19 82 GLY A CA 1
ATOM 637 C C . GLY A 1 82 ? 9.743 5.298 -12.424 1.00 82.19 82 GLY A C 1
ATOM 638 O O . GLY A 1 82 ? 10.112 4.604 -13.366 1.00 82.19 82 GLY A O 1
ATOM 639 N N . TRP A 1 83 ? 9.218 4.759 -11.320 1.00 87.69 83 TRP A N 1
ATOM 640 C CA . TRP A 1 83 ? 8.813 3.353 -11.215 1.00 87.69 83 TRP A CA 1
ATOM 641 C C . TRP A 1 83 ? 7.314 3.207 -11.480 1.00 87.69 83 TRP A C 1
ATOM 643 O O . TRP A 1 83 ? 6.541 4.144 -11.281 1.00 87.69 83 TRP A O 1
ATOM 653 N N . TYR A 1 84 ? 6.883 2.022 -11.900 1.00 89.81 84 TYR A N 1
ATOM 654 C CA . TYR A 1 84 ? 5.473 1.660 -11.954 1.00 89.81 84 TYR A CA 1
ATOM 655 C C . TYR A 1 84 ? 5.044 1.013 -10.639 1.00 89.81 84 TYR A C 1
ATOM 657 O O . TYR A 1 84 ? 5.567 -0.036 -10.271 1.00 89.81 84 TYR A O 1
ATOM 665 N N . LEU A 1 85 ? 4.041 1.578 -9.966 1.00 90.06 85 LEU A N 1
ATOM 666 C CA . LEU A 1 85 ? 3.255 0.850 -8.977 1.00 90.06 85 LEU A CA 1
ATOM 667 C C . LEU A 1 85 ? 2.511 -0.269 -9.695 1.00 90.06 85 LEU A C 1
ATOM 669 O O . LEU A 1 85 ? 1.794 -0.004 -10.653 1.00 90.06 85 LEU A O 1
ATOM 673 N N . ARG A 1 86 ? 2.683 -1.511 -9.251 1.00 90.25 86 ARG A N 1
ATOM 674 C CA . ARG A 1 86 ? 2.045 -2.684 -9.860 1.00 90.25 86 ARG A CA 1
ATOM 675 C C . ARG A 1 86 ? 0.962 -3.272 -8.978 1.00 90.25 86 ARG A C 1
ATOM 677 O O . ARG A 1 86 ? -0.048 -3.750 -9.486 1.00 90.25 86 ARG A O 1
ATOM 684 N N . ARG A 1 87 ? 1.209 -3.325 -7.674 1.00 90.38 87 ARG A N 1
ATOM 685 C CA . ARG A 1 87 ? 0.325 -3.998 -6.727 1.00 90.38 87 ARG A CA 1
ATOM 686 C C . ARG A 1 87 ? 0.494 -3.408 -5.340 1.00 90.38 87 ARG A C 1
ATOM 688 O O . ARG A 1 87 ? 1.602 -3.022 -4.969 1.00 90.38 87 ARG A O 1
ATOM 695 N N . VAL A 1 88 ? -0.601 -3.393 -4.602 1.00 90.56 88 VAL A N 1
ATOM 696 C CA . VAL A 1 88 ? -0.654 -3.077 -3.183 1.00 90.56 88 VAL A CA 1
ATOM 697 C C . VAL A 1 88 ? -1.215 -4.290 -2.469 1.00 90.56 88 VAL A C 1
ATOM 699 O O . VAL A 1 88 ? -2.326 -4.708 -2.777 1.00 90.56 88 VAL A O 1
ATOM 702 N N . ASP A 1 89 ? -0.455 -4.853 -1.542 1.00 90.81 89 ASP A N 1
ATOM 703 C CA . ASP A 1 89 ? -0.927 -5.934 -0.683 1.00 90.81 89 ASP A CA 1
ATOM 704 C C . ASP A 1 89 ? -1.279 -5.361 0.687 1.00 90.81 89 ASP A C 1
ATOM 706 O O . ASP A 1 89 ? -0.533 -4.545 1.230 1.00 90.81 89 ASP A O 1
ATOM 710 N N . ILE A 1 90 ? -2.400 -5.798 1.246 1.00 88.31 90 ILE A N 1
ATOM 711 C CA . ILE A 1 90 ? -2.882 -5.405 2.568 1.00 88.31 90 ILE A CA 1
ATOM 712 C C . ILE A 1 90 ? -3.002 -6.671 3.393 1.00 88.31 90 ILE A C 1
ATOM 714 O O . ILE A 1 90 ? -3.659 -7.625 2.977 1.00 88.31 90 ILE A O 1
ATOM 718 N N . ILE A 1 91 ? -2.347 -6.682 4.545 1.00 88.31 91 ILE A N 1
ATOM 719 C CA . ILE A 1 91 ? -2.335 -7.809 5.469 1.00 88.31 91 ILE A CA 1
ATOM 720 C C . ILE A 1 91 ? -2.820 -7.289 6.825 1.00 88.31 91 ILE A C 1
ATOM 722 O O . ILE A 1 91 ? -2.172 -6.390 7.375 1.00 88.31 91 ILE A O 1
ATOM 726 N N . PRO A 1 92 ? -3.923 -7.821 7.379 1.00 84.94 92 PRO A N 1
ATOM 727 C CA . PRO A 1 92 ? -4.358 -7.446 8.717 1.00 84.94 92 PRO A CA 1
ATOM 728 C C . PRO A 1 92 ? -3.301 -7.815 9.761 1.00 84.94 92 PRO A C 1
ATOM 730 O O . PRO A 1 92 ? -2.631 -8.846 9.665 1.00 84.94 92 PRO A O 1
ATOM 733 N N . GLY A 1 93 ? -3.137 -6.947 10.756 1.00 83.00 93 GLY A N 1
ATOM 734 C CA . GLY A 1 93 ? -2.308 -7.202 11.927 1.00 83.00 93 GLY A CA 1
ATOM 735 C C . GLY A 1 93 ? -3.042 -8.051 12.965 1.00 83.00 93 GLY A C 1
ATOM 736 O O . GLY A 1 93 ? -4.118 -8.592 12.715 1.00 83.00 93 GLY A O 1
ATOM 737 N N . ALA A 1 94 ? -2.473 -8.141 14.169 1.00 81.12 94 ALA A N 1
ATOM 738 C CA . ALA A 1 94 ? -3.087 -8.882 15.277 1.00 81.12 94 ALA A CA 1
ATOM 739 C C . ALA A 1 94 ? -4.466 -8.323 15.673 1.00 81.12 94 ALA A C 1
ATOM 741 O O . ALA A 1 94 ? -5.313 -9.046 16.191 1.00 81.12 94 ALA A O 1
ATOM 742 N N . THR A 1 95 ? -4.685 -7.037 15.410 1.00 80.94 95 THR A N 1
ATOM 743 C CA . THR A 1 95 ? -5.947 -6.339 15.631 1.00 80.94 95 THR A CA 1
ATOM 744 C C . THR A 1 95 ? -6.391 -5.697 14.321 1.00 80.94 95 THR A C 1
ATOM 746 O O . THR A 1 95 ? -6.256 -4.503 14.175 1.00 80.94 95 THR A O 1
ATOM 749 N N . GLY A 1 96 ? -6.846 -6.424 13.302 1.00 78.69 96 GLY A N 1
ATOM 750 C CA . GLY A 1 96 ? -7.289 -5.756 12.062 1.00 78.69 96 GLY A CA 1
ATOM 751 C C . GLY A 1 96 ? -8.593 -4.935 12.220 1.00 78.69 96 GLY A C 1
ATOM 752 O O . GLY A 1 96 ? -9.263 -5.056 13.254 1.00 78.69 96 GLY A O 1
ATOM 753 N N . PRO A 1 97 ? -8.960 -4.091 11.233 1.00 81.38 97 PRO A N 1
ATOM 754 C CA . PRO A 1 97 ? -10.215 -3.327 11.253 1.00 81.38 97 PRO A CA 1
ATOM 755 C C . PRO A 1 97 ? -11.445 -4.231 11.329 1.00 81.38 97 PRO A C 1
ATOM 757 O O . PRO A 1 97 ? -11.549 -5.191 10.568 1.00 81.38 97 PRO A O 1
ATOM 760 N N . LEU A 1 98 ? -12.368 -3.952 12.253 1.00 83.12 98 LEU A N 1
ATOM 761 C CA . LEU A 1 98 ? -13.628 -4.701 12.359 1.00 83.12 98 LEU A CA 1
ATOM 762 C C . LEU A 1 98 ? -14.682 -4.238 11.348 1.00 83.12 98 LEU A C 1
ATOM 764 O O . LEU A 1 98 ? -15.579 -5.013 11.018 1.00 83.12 98 LEU A O 1
ATOM 768 N N . ASP A 1 99 ? -14.554 -3.005 10.866 1.00 82.88 99 ASP A N 1
ATOM 769 C CA . ASP A 1 99 ? -15.375 -2.457 9.792 1.00 82.88 99 ASP A CA 1
ATOM 770 C C . ASP A 1 99 ? -14.684 -2.686 8.444 1.00 82.88 99 ASP A C 1
ATOM 772 O O . ASP A 1 99 ? -13.454 -2.598 8.356 1.00 82.88 99 ASP A O 1
ATOM 776 N N . ASP A 1 100 ? -15.473 -2.906 7.387 1.00 85.44 100 ASP A N 1
ATOM 777 C CA . ASP A 1 100 ? -14.972 -2.848 6.012 1.00 85.44 100 ASP A CA 1
ATOM 778 C C . ASP A 1 100 ? -14.464 -1.428 5.739 1.00 85.44 100 ASP A C 1
ATOM 780 O O . ASP A 1 100 ? -15.231 -0.495 5.514 1.00 85.44 100 ASP A O 1
ATOM 784 N N . SER A 1 101 ? -13.148 -1.270 5.812 1.00 85.94 101 SER A N 1
ATOM 785 C CA . SER A 1 101 ? -12.479 0.020 5.733 1.00 85.94 101 SER A CA 1
ATOM 786 C C . SER A 1 101 ? -11.906 0.244 4.337 1.00 85.94 101 SER A C 1
ATOM 788 O O . SER A 1 101 ? -11.558 -0.691 3.606 1.00 85.94 101 SER A O 1
ATOM 790 N N . ASP A 1 102 ? -11.783 1.507 3.962 1.00 88.25 102 ASP A N 1
ATOM 791 C CA . ASP A 1 102 ? -11.270 1.919 2.664 1.00 88.25 102 ASP A CA 1
ATOM 792 C C . ASP A 1 102 ? -9.757 2.115 2.701 1.00 88.25 102 ASP A C 1
ATOM 794 O O . ASP A 1 102 ? -9.214 2.649 3.668 1.00 88.25 102 ASP A O 1
ATOM 798 N N . LEU A 1 103 ? -9.089 1.758 1.605 1.00 88.00 103 LEU A N 1
ATOM 799 C CA . LEU A 1 103 ? -7.697 2.089 1.319 1.00 88.00 103 LEU A CA 1
ATOM 800 C C . LEU A 1 103 ? -7.626 3.090 0.163 1.00 88.00 103 LEU A C 1
ATOM 802 O O . LEU A 1 103 ? -8.135 2.826 -0.925 1.00 88.00 103 LEU A O 1
ATOM 806 N N . TYR A 1 104 ? -6.865 4.161 0.348 1.00 87.62 104 TYR A N 1
ATOM 807 C CA . TYR A 1 104 ? -6.506 5.094 -0.711 1.00 87.62 104 TYR A CA 1
ATOM 808 C C . TYR A 1 104 ? -4.992 5.269 -0.785 1.00 87.62 104 TYR A C 1
ATOM 810 O O . TYR A 1 104 ? -4.289 5.249 0.229 1.00 87.62 104 TYR A O 1
ATOM 818 N N . ILE A 1 105 ? -4.480 5.476 -1.999 1.00 87.00 105 ILE A N 1
ATOM 819 C CA . ILE A 1 105 ? -3.107 5.940 -2.195 1.00 87.00 105 ILE A CA 1
ATOM 820 C C . ILE A 1 105 ? -3.161 7.208 -3.035 1.00 87.00 105 ILE A C 1
ATOM 822 O O . ILE A 1 105 ? -3.393 7.174 -4.239 1.00 87.00 105 ILE A O 1
ATOM 826 N N . TYR A 1 106 ? -2.914 8.346 -2.406 1.00 84.44 106 TYR A N 1
ATOM 827 C CA . TYR A 1 106 ? -2.950 9.635 -3.072 1.00 84.44 106 TYR A CA 1
ATOM 828 C C . TYR A 1 106 ? -1.584 10.011 -3.627 1.00 84.44 106 TYR A C 1
ATOM 830 O O . TYR A 1 106 ? -0.566 9.869 -2.952 1.00 84.44 106 TYR A O 1
ATOM 838 N N . SER A 1 107 ? -1.557 10.572 -4.833 1.00 77.56 107 SER A N 1
ATOM 839 C CA . SER A 1 107 ? -0.420 11.385 -5.261 1.00 77.56 107 SER A CA 1
ATOM 840 C C . SER A 1 107 ? -0.758 12.861 -5.038 1.00 77.56 107 SER A C 1
ATOM 842 O O . SER A 1 107 ? -1.674 13.365 -5.693 1.00 77.56 107 SER A O 1
ATOM 844 N N . PRO A 1 108 ? -0.056 13.587 -4.146 1.00 63.66 108 PRO A N 1
ATOM 845 C CA . PRO A 1 108 ? -0.398 14.960 -3.777 1.00 63.66 108 PRO A CA 1
ATOM 846 C C . PRO A 1 108 ? 0.076 15.996 -4.815 1.00 63.66 108 PRO A C 1
ATOM 848 O O . PRO A 1 108 ? 0.244 17.170 -4.499 1.00 63.66 108 PRO A O 1
ATOM 851 N N . THR A 1 109 ? 0.300 15.588 -6.070 1.00 62.88 109 THR A N 1
ATOM 852 C CA . THR A 1 109 ? 0.451 16.535 -7.189 1.00 62.88 109 THR A CA 1
ATOM 853 C C . THR A 1 109 ? -0.840 17.351 -7.389 1.00 62.88 109 THR A C 1
ATOM 855 O O . THR A 1 109 ? -1.864 17.008 -6.810 1.00 62.88 109 THR A O 1
ATOM 858 N N . ALA A 1 110 ? -0.809 18.425 -8.193 1.00 42.50 110 ALA A N 1
ATOM 859 C CA . ALA A 1 110 ? -1.836 19.485 -8.290 1.00 42.50 110 ALA A CA 1
ATOM 860 C C . ALA A 1 110 ? -3.320 19.047 -8.421 1.00 42.50 110 ALA A C 1
ATOM 862 O O . ALA A 1 110 ? -4.217 19.857 -8.198 1.00 42.50 110 ALA A O 1
ATOM 863 N N . SER A 1 111 ? -3.588 17.784 -8.742 1.00 54.06 111 SER A N 1
ATOM 864 C CA . SER A 1 111 ? -4.871 17.116 -8.528 1.00 54.06 111 SER A CA 1
ATOM 865 C C . SER A 1 111 ? -4.639 15.929 -7.589 1.00 54.06 111 SER A C 1
ATOM 867 O O . SER A 1 111 ? -4.095 14.916 -8.032 1.00 54.06 111 SER A O 1
ATOM 869 N N . THR A 1 112 ? -5.009 16.038 -6.309 1.00 65.69 112 THR A N 1
ATOM 870 C CA . THR A 1 112 ? -4.993 14.906 -5.370 1.00 65.69 112 THR A CA 1
ATOM 871 C C . THR A 1 112 ? -5.794 13.755 -5.982 1.00 65.69 112 THR A C 1
ATOM 873 O O . THR A 1 112 ? -7.018 13.816 -6.059 1.00 65.69 112 THR A O 1
ATOM 876 N N . PHE A 1 113 ? -5.096 12.746 -6.499 1.00 78.31 113 PHE A N 1
ATOM 877 C CA . PHE A 1 113 ? -5.690 11.638 -7.245 1.00 78.31 113 PHE A CA 1
ATOM 878 C C . PHE A 1 113 ? -5.389 10.334 -6.520 1.00 78.31 113 PHE A C 1
ATOM 880 O O . PHE A 1 113 ? -4.222 10.057 -6.225 1.00 78.31 113 PHE A O 1
ATOM 887 N N . ASP A 1 114 ? -6.431 9.548 -6.246 1.00 86.38 114 ASP A N 1
ATOM 888 C CA . ASP A 1 114 ? -6.282 8.180 -5.756 1.00 86.38 114 ASP A CA 1
ATOM 889 C C . ASP A 1 114 ? -5.777 7.286 -6.893 1.00 86.38 114 ASP A C 1
ATOM 891 O O . ASP A 1 114 ? -6.491 7.017 -7.858 1.00 86.38 114 ASP A O 1
ATOM 895 N N . VAL A 1 115 ? -4.540 6.803 -6.779 1.00 86.69 115 VAL A N 1
ATOM 896 C CA . VAL A 1 115 ? -3.914 5.937 -7.789 1.00 86.69 115 VAL A CA 1
ATOM 897 C C . VAL A 1 115 ? -4.566 4.556 -7.872 1.00 86.69 115 VAL A C 1
ATOM 899 O O . VAL A 1 115 ? -4.317 3.828 -8.835 1.00 86.69 115 VAL A O 1
ATOM 902 N N . LEU A 1 116 ? -5.384 4.182 -6.883 1.00 88.94 116 LEU A N 1
ATOM 903 C CA . LEU A 1 116 ? -6.197 2.967 -6.911 1.00 88.94 116 LEU A CA 1
ATOM 904 C C . LEU A 1 116 ? -7.534 3.183 -7.622 1.00 88.94 116 LEU A C 1
ATOM 906 O O . LEU A 1 116 ? -8.188 2.203 -7.988 1.00 88.94 116 LEU A O 1
ATOM 910 N N . ASN A 1 117 ? -7.920 4.439 -7.856 1.00 87.94 117 ASN A N 1
ATOM 911 C CA . ASN A 1 117 ? -9.159 4.841 -8.508 1.00 87.94 117 ASN A CA 1
ATOM 912 C C . ASN A 1 117 ? -10.386 4.109 -7.930 1.00 87.94 117 ASN A C 1
ATOM 914 O O . ASN A 1 117 ? -11.165 3.497 -8.661 1.00 87.94 117 ASN A O 1
ATOM 918 N N . GLY A 1 118 ? -10.508 4.100 -6.599 1.00 88.38 118 GLY A N 1
ATOM 919 C CA . GLY A 1 118 ? -11.611 3.459 -5.877 1.00 88.38 118 GLY A CA 1
ATOM 920 C C . GLY A 1 118 ? -11.493 1.940 -5.719 1.00 88.38 118 GLY A C 1
ATOM 921 O O . GLY A 1 118 ? -12.313 1.336 -5.033 1.00 88.38 118 GLY A O 1
ATOM 922 N N . SER A 1 119 ? -10.458 1.302 -6.275 1.00 89.06 119 SER A N 1
ATOM 923 C CA . SER A 1 119 ? -10.252 -0.151 -6.124 1.00 89.06 119 SER A CA 1
ATOM 924 C C . SER A 1 119 ? -9.942 -0.572 -4.681 1.00 89.06 119 SER A C 1
ATOM 926 O O . SER A 1 119 ? -9.970 -1.760 -4.381 1.00 89.06 119 SER A O 1
ATOM 928 N N . GLY A 1 120 ? -9.623 0.383 -3.801 1.00 89.31 120 GLY A N 1
ATOM 929 C CA . GLY A 1 120 ? -9.390 0.160 -2.373 1.00 89.31 120 GLY A CA 1
ATOM 930 C C . GLY A 1 120 ? -10.609 0.320 -1.469 1.00 89.31 120 GLY A C 1
ATOM 931 O O . GLY A 1 120 ? -10.482 0.113 -0.265 1.00 89.31 120 GLY A O 1
ATOM 932 N N . VAL A 1 121 ? -11.783 0.631 -2.020 1.00 90.31 121 VAL A N 1
ATOM 933 C CA . VAL A 1 121 ? -13.013 0.804 -1.235 1.00 90.31 121 VAL A CA 1
ATOM 934 C C . VAL A 1 121 ? -13.473 -0.526 -0.627 1.00 90.31 121 VAL A C 1
ATOM 936 O O . VAL A 1 121 ? -13.546 -1.545 -1.326 1.00 90.31 121 VAL A O 1
ATOM 939 N N . ASN A 1 122 ? -13.789 -0.514 0.671 1.00 90.56 122 ASN A N 1
ATOM 940 C CA . ASN A 1 122 ? -14.177 -1.666 1.489 1.00 90.56 122 ASN A CA 1
ATOM 941 C C . ASN A 1 122 ? -13.177 -2.833 1.403 1.00 90.56 122 ASN A C 1
ATOM 943 O O . ASN A 1 122 ? -13.564 -4.004 1.446 1.00 90.56 122 ASN A O 1
ATOM 947 N N . GLN A 1 123 ? -11.887 -2.529 1.198 1.00 89.12 123 GLN A N 1
ATOM 948 C CA . GLN A 1 123 ? -10.856 -3.547 1.000 1.00 89.12 123 GLN A CA 1
ATOM 949 C C . GLN A 1 123 ? -10.072 -3.921 2.265 1.00 89.12 123 GLN A C 1
ATOM 951 O O . GLN A 1 123 ? -9.397 -4.950 2.248 1.00 89.12 123 GLN A O 1
ATOM 956 N N . VAL A 1 124 ? -10.177 -3.181 3.363 1.00 86.56 124 VAL A N 1
ATOM 957 C CA . VAL A 1 124 ? -9.398 -3.442 4.580 1.00 86.56 124 VAL A CA 1
ATOM 958 C C . VAL A 1 124 ? -10.303 -4.012 5.671 1.00 86.56 124 VAL A C 1
ATOM 960 O O . VAL A 1 124 ? -11.211 -3.329 6.124 1.00 86.56 124 VAL A O 1
ATOM 963 N N . ASP A 1 125 ? -10.038 -5.246 6.100 1.00 86.44 125 ASP A N 1
ATOM 964 C CA . ASP A 1 125 ? -10.783 -5.944 7.158 1.00 86.44 125 ASP A CA 1
ATOM 965 C C . ASP A 1 125 ? -9.820 -6.671 8.123 1.00 86.44 125 ASP A C 1
ATOM 967 O O . ASP A 1 125 ? -8.596 -6.575 7.984 1.00 86.44 12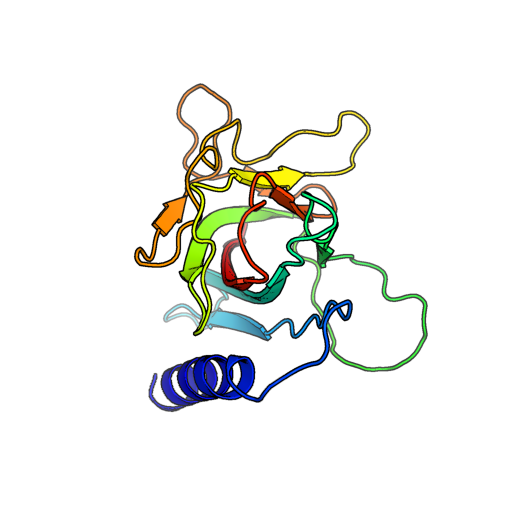5 ASP A O 1
ATOM 971 N N . ASN A 1 126 ? -10.349 -7.399 9.111 1.00 83.69 126 ASN A N 1
ATOM 972 C CA . ASN A 1 126 ? -9.559 -8.108 10.122 1.00 83.69 126 ASN A CA 1
ATOM 973 C C . ASN A 1 126 ? -9.143 -9.542 9.766 1.00 83.69 126 ASN A C 1
ATOM 975 O O . ASN A 1 126 ? -8.487 -10.194 10.580 1.00 83.69 126 ASN A O 1
ATOM 979 N N . ALA A 1 127 ? -9.528 -10.056 8.603 1.00 84.44 127 ALA A N 1
ATOM 980 C CA . ALA A 1 127 ? -9.449 -11.484 8.305 1.00 84.44 127 ALA A CA 1
ATOM 981 C C . ALA A 1 127 ? -8.722 -11.798 6.996 1.00 84.44 127 ALA A C 1
ATOM 983 O O . ALA A 1 127 ? -8.187 -12.897 6.827 1.00 84.44 127 ALA A O 1
ATOM 984 N N . THR A 1 128 ? -8.693 -10.854 6.064 1.00 85.94 128 THR A N 1
ATOM 985 C CA . THR A 1 128 ? -8.403 -11.123 4.666 1.00 85.94 128 THR A CA 1
ATOM 986 C C . THR A 1 128 ? -7.159 -10.380 4.221 1.00 85.94 128 THR A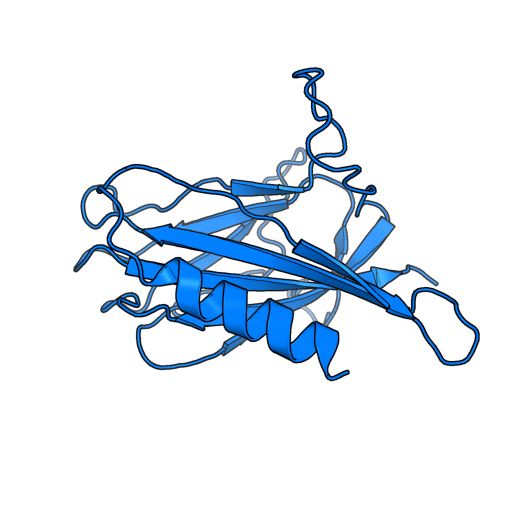 C 1
ATOM 988 O O . THR A 1 128 ? -7.110 -9.154 4.180 1.00 85.94 128 THR A O 1
ATOM 991 N N . THR A 1 129 ? -6.164 -11.139 3.770 1.00 88.50 129 THR A N 1
ATOM 992 C CA . THR A 1 129 ? -5.091 -10.570 2.957 1.00 88.50 129 THR A CA 1
ATOM 993 C C . THR A 1 129 ? -5.634 -10.252 1.569 1.00 88.50 129 THR A C 1
ATOM 995 O O . THR A 1 129 ? -6.067 -11.157 0.850 1.00 88.50 129 THR A O 1
ATOM 998 N N . ARG A 1 130 ? -5.584 -8.980 1.171 1.00 89.69 130 ARG A N 1
ATOM 999 C CA . ARG A 1 130 ? -6.061 -8.519 -0.140 1.00 89.69 130 ARG A CA 1
ATOM 1000 C C . ARG A 1 130 ? -4.922 -7.944 -0.967 1.00 89.69 130 ARG A C 1
ATOM 1002 O O . ARG A 1 130 ? -3.900 -7.512 -0.442 1.00 89.69 130 ARG A O 1
ATOM 1009 N N . TRP A 1 131 ? -5.098 -7.977 -2.281 1.00 90.19 131 TRP A N 1
ATOM 1010 C CA . TRP A 1 131 ? -4.154 -7.440 -3.251 1.00 90.19 131 TRP A CA 1
ATOM 1011 C C . TRP A 1 131 ? -4.920 -6.599 -4.260 1.00 90.19 131 TRP A C 1
ATOM 1013 O O . TRP A 1 131 ? -5.945 -7.023 -4.791 1.00 90.19 131 TRP A O 1
ATOM 1023 N N . ILE A 1 132 ? -4.426 -5.390 -4.493 1.00 90.88 132 ILE A N 1
ATOM 1024 C CA . ILE A 1 132 ? -5.120 -4.348 -5.240 1.00 90.88 132 ILE A CA 1
ATOM 1025 C C . ILE A 1 132 ? -4.189 -3.846 -6.330 1.00 90.88 132 ILE A C 1
ATOM 1027 O O . ILE A 1 132 ? -3.004 -3.586 -6.096 1.00 90.88 132 ILE A O 1
ATOM 1031 N N . HIS A 1 133 ? -4.722 -3.719 -7.538 1.00 90.44 133 HIS A N 1
ATOM 1032 C CA . HIS A 1 133 ? -4.011 -3.100 -8.644 1.00 90.44 133 HIS A CA 1
ATOM 1033 C C . HIS A 1 133 ? -4.362 -1.616 -8.728 1.00 90.44 133 HIS A C 1
ATOM 1035 O O . HIS A 1 133 ? -5.526 -1.257 -8.542 1.00 90.44 133 HIS A O 1
ATOM 1041 N N . PRO A 1 134 ? -3.384 -0.745 -9.020 1.00 89.56 134 PRO A N 1
ATOM 1042 C CA . PRO A 1 134 ? -3.703 0.626 -9.367 1.00 89.56 134 PRO A CA 1
ATOM 1043 C C . PRO A 1 134 ? -4.468 0.644 -10.687 1.00 89.56 134 PRO A C 1
ATOM 1045 O O . PRO A 1 134 ? -4.156 -0.140 -11.580 1.00 89.56 134 PRO A O 1
ATOM 1048 N N . SER A 1 135 ? -5.428 1.553 -10.814 1.00 82.94 135 SER A N 1
ATOM 1049 C CA . SER A 1 135 ? -6.327 1.639 -11.964 1.00 82.94 135 SER A CA 1
ATOM 1050 C C . SER A 1 135 ? -6.413 3.079 -12.459 1.00 82.94 135 SER A C 1
ATOM 1052 O O . SER A 1 135 ? -6.321 4.030 -11.689 1.00 82.94 135 SER A O 1
ATOM 1054 N N . ASP A 1 136 ? -6.575 3.245 -13.767 1.00 72.81 136 ASP A N 1
ATOM 1055 C CA . ASP A 1 136 ? -6.877 4.518 -14.427 1.00 72.81 136 ASP A CA 1
ATOM 1056 C C . ASP A 1 136 ? -8.349 4.616 -14.860 1.00 72.81 136 ASP A C 1
ATOM 1058 O O . ASP A 1 136 ? -8.719 5.511 -15.617 1.00 72.81 136 ASP A O 1
ATOM 1062 N N . GLY A 1 137 ? -9.183 3.675 -14.404 1.00 69.19 137 GLY A N 1
ATOM 1063 C CA . GLY A 1 137 ? -10.599 3.591 -14.751 1.00 69.19 137 GLY A CA 1
ATOM 1064 C C . GLY A 1 137 ? -10.891 2.903 -16.083 1.00 69.19 137 GLY A C 1
ATOM 1065 O O . GLY A 1 137 ? -12.063 2.775 -16.429 1.00 69.19 137 GLY A O 1
ATOM 1066 N N . VAL A 1 138 ? -9.872 2.440 -16.821 1.00 64.88 138 VAL A N 1
ATOM 1067 C CA . VAL A 1 138 ? -10.067 1.826 -18.145 1.00 64.88 138 VAL A CA 1
ATOM 1068 C C . VAL A 1 138 ? -9.546 0.393 -18.199 1.00 64.88 138 VAL A C 1
ATOM 1070 O O . VAL A 1 138 ? -10.296 -0.497 -18.587 1.00 64.88 138 VAL A O 1
ATOM 1073 N N . SER A 1 139 ? -8.288 0.138 -17.827 1.00 63.28 139 SER A N 1
ATOM 1074 C CA . SER A 1 139 ? -7.743 -1.238 -17.741 1.00 63.28 139 SER A CA 1
ATOM 1075 C C . SER A 1 139 ? -6.325 -1.321 -17.174 1.00 63.28 139 SER A C 1
ATOM 1077 O O . SER A 1 139 ? -5.643 -2.331 -17.372 1.00 63.28 139 SER A O 1
ATOM 1079 N N . SER A 1 140 ? -5.818 -0.280 -16.512 1.00 64.19 140 SER A N 1
ATOM 1080 C CA . SER A 1 140 ? -4.432 -0.364 -16.073 1.00 64.19 140 SER A CA 1
ATOM 1081 C C . SER A 1 140 ? -4.259 -1.323 -14.893 1.00 64.19 140 SER A C 1
ATOM 1083 O O . SER A 1 140 ? -5.021 -1.291 -13.938 1.00 64.19 140 SER A O 1
ATOM 1085 N N . ILE A 1 141 ? -3.229 -2.169 -14.974 1.00 81.12 141 ILE A N 1
ATOM 1086 C CA . ILE A 1 141 ? -2.714 -3.009 -13.876 1.00 81.12 141 ILE A CA 1
ATOM 1087 C C . ILE A 1 141 ? -1.474 -2.383 -13.215 1.00 81.12 141 ILE A C 1
ATOM 1089 O O . ILE A 1 141 ? -0.867 -2.988 -12.329 1.00 81.12 141 ILE A O 1
ATOM 1093 N N . LYS A 1 142 ? -1.034 -1.215 -13.711 1.00 87.75 142 LYS A N 1
ATOM 1094 C CA . LYS A 1 142 ? 0.190 -0.517 -13.294 1.00 87.75 142 LYS A CA 1
ATOM 1095 C C . LYS A 1 142 ? 0.033 1.004 -13.380 1.00 87.75 142 LYS A C 1
ATOM 1097 O O . LYS A 1 142 ? -0.662 1.514 -14.252 1.00 87.75 142 LYS A O 1
ATOM 1102 N N . ARG A 1 143 ? 0.723 1.770 -12.540 1.00 87.69 143 ARG A N 1
ATOM 1103 C CA . ARG A 1 143 ? 0.661 3.240 -12.572 1.00 87.69 143 ARG A CA 1
ATOM 1104 C C . ARG A 1 143 ? 2.030 3.860 -12.382 1.00 87.69 143 ARG A C 1
ATOM 1106 O O . ARG A 1 143 ? 2.737 3.499 -11.450 1.00 87.69 143 ARG A O 1
ATOM 1113 N N . LEU A 1 144 ? 2.404 4.780 -13.271 1.00 86.81 144 LEU A N 1
ATOM 1114 C CA . LEU A 1 144 ? 3.669 5.498 -13.150 1.00 86.81 144 LEU A CA 1
ATOM 1115 C C . LEU A 1 144 ? 3.638 6.372 -11.896 1.00 86.81 144 LEU A C 1
ATOM 1117 O O . LEU A 1 144 ? 2.693 7.134 -11.693 1.00 86.81 144 LEU A O 1
ATOM 1121 N N . ILE A 1 145 ? 4.682 6.273 -11.084 1.00 85.81 145 ILE A N 1
ATOM 1122 C CA . ILE A 1 145 ? 4.860 7.091 -9.893 1.00 85.81 145 ILE A CA 1
ATOM 1123 C C . ILE A 1 145 ? 5.630 8.344 -10.305 1.00 85.81 145 ILE A C 1
ATOM 1125 O O . ILE A 1 145 ? 6.825 8.292 -10.600 1.00 85.81 145 ILE A O 1
ATOM 1129 N N . THR A 1 146 ? 4.929 9.473 -10.366 1.00 82.81 146 THR A N 1
ATOM 1130 C CA . THR A 1 146 ? 5.479 10.770 -10.800 1.00 82.81 146 THR A CA 1
ATOM 1131 C C . THR A 1 146 ? 5.744 11.733 -9.646 1.00 82.81 146 THR A C 1
ATOM 1133 O O . THR A 1 146 ? 6.280 12.814 -9.862 1.00 82.81 146 THR A O 1
ATOM 1136 N N . GLY A 1 147 ? 5.355 11.361 -8.431 1.00 79.19 147 GLY A N 1
ATOM 1137 C CA . GLY A 1 147 ? 5.493 12.176 -7.235 1.00 79.19 147 GLY A CA 1
ATOM 1138 C C . GLY A 1 147 ? 5.329 11.327 -5.977 1.00 79.19 147 GLY A C 1
ATOM 1139 O O . GLY A 1 147 ? 5.246 10.097 -6.083 1.00 79.19 147 GLY A O 1
ATOM 1140 N N . PRO A 1 148 ? 5.290 11.962 -4.795 1.00 79.12 148 PRO A N 1
ATOM 1141 C CA . PRO A 1 148 ? 5.118 11.241 -3.546 1.00 79.12 148 PRO A CA 1
ATOM 1142 C C . PRO A 1 148 ? 3.807 10.454 -3.552 1.00 79.12 148 PRO A C 1
ATOM 1144 O O . PRO A 1 148 ? 2.858 10.787 -4.269 1.00 79.12 148 PRO A O 1
ATOM 1147 N N . LEU A 1 149 ? 3.776 9.392 -2.757 1.00 80.62 149 LEU A N 1
ATOM 1148 C CA . LEU A 1 149 ? 2.582 8.592 -2.520 1.00 80.62 149 LEU A CA 1
ATOM 1149 C C . LEU A 1 149 ? 2.208 8.718 -1.052 1.00 80.62 149 LEU A C 1
ATOM 1151 O O . LEU A 1 149 ? 3.065 8.547 -0.189 1.00 80.62 149 LEU A O 1
ATOM 1155 N N . VAL A 1 150 ? 0.943 9.007 -0.787 1.00 80.50 150 VAL A N 1
ATOM 1156 C CA . VAL A 1 150 ? 0.379 9.124 0.553 1.00 80.50 150 VAL A CA 1
ATOM 1157 C C . VAL A 1 150 ? -0.631 8.003 0.730 1.00 80.50 150 VAL A C 1
ATOM 1159 O O . VAL A 1 150 ? -1.644 7.974 0.038 1.00 80.50 150 VAL A O 1
ATOM 1162 N N . LEU A 1 151 ? -0.348 7.070 1.630 1.00 80.88 151 LEU A N 1
ATOM 1163 C CA . LEU A 1 151 ? -1.324 6.085 2.078 1.00 80.88 151 LEU A CA 1
ATOM 1164 C C . LEU A 1 151 ? -2.360 6.781 2.955 1.00 80.88 151 LEU A C 1
ATOM 1166 O O . LEU A 1 151 ? -1.998 7.628 3.766 1.00 80.88 151 LEU A O 1
ATOM 1170 N N . ASN A 1 152 ? -3.618 6.393 2.806 1.00 82.44 152 ASN A N 1
ATOM 1171 C CA . ASN A 1 152 ? -4.702 6.779 3.690 1.00 82.44 152 ASN A CA 1
ATOM 1172 C C . ASN A 1 152 ? -5.629 5.572 3.871 1.00 82.44 152 ASN A C 1
ATOM 1174 O O . ASN A 1 152 ? -5.941 4.881 2.901 1.00 82.44 152 ASN A O 1
ATOM 1178 N N . ILE A 1 153 ? -6.041 5.301 5.106 1.00 82.12 153 ILE A N 1
ATOM 1179 C CA . ILE A 1 153 ? -7.061 4.290 5.401 1.00 82.12 153 ILE A CA 1
ATOM 1180 C C . ILE A 1 153 ? -8.186 4.994 6.156 1.00 82.12 153 ILE A C 1
ATOM 1182 O O . ILE A 1 153 ? -7.924 5.800 7.049 1.00 82.12 153 ILE A O 1
ATOM 1186 N N . SER A 1 154 ? -9.437 4.726 5.802 1.00 83.06 154 SER A N 1
ATOM 1187 C CA . SER A 1 154 ? -10.589 5.413 6.399 1.00 83.06 154 SER A CA 1
ATOM 1188 C C . SER A 1 154 ? -11.770 4.474 6.601 1.00 83.06 154 SER A C 1
ATOM 1190 O O . SER A 1 154 ? -11.791 3.388 6.035 1.00 83.06 154 SER A O 1
ATOM 1192 N N . GLY A 1 155 ? -12.752 4.889 7.399 1.00 80.75 155 GLY A N 1
ATOM 1193 C CA . GLY A 1 155 ? -13.963 4.091 7.632 1.00 80.75 155 GLY A CA 1
ATOM 1194 C C . GLY A 1 155 ? -13.831 3.032 8.731 1.00 80.75 155 GLY A C 1
ATOM 1195 O O . GLY A 1 155 ? -14.794 2.329 9.003 1.00 80.75 155 GLY A O 1
ATOM 1196 N N . ASN A 1 156 ? -12.683 2.963 9.409 1.00 81.06 156 ASN A N 1
ATOM 1197 C CA . ASN A 1 156 ? -12.508 2.142 10.603 1.00 81.06 156 ASN A CA 1
ATOM 1198 C C . ASN A 1 156 ? -12.955 2.921 11.848 1.00 81.06 156 ASN A C 1
ATOM 1200 O O . ASN A 1 156 ? -12.212 3.771 12.340 1.00 81.06 156 ASN A O 1
ATOM 1204 N N . THR A 1 157 ? -14.157 2.638 12.342 1.00 80.94 157 THR A N 1
ATOM 1205 C CA . THR A 1 157 ? -14.816 3.393 13.424 1.00 80.94 157 THR A CA 1
ATOM 1206 C C . THR A 1 157 ? -14.985 2.577 14.709 1.00 80.94 157 THR A C 1
ATOM 1208 O O . THR A 1 157 ? -15.179 3.135 15.787 1.00 80.94 157 THR A O 1
ATOM 1211 N N . THR A 1 158 ? -14.897 1.248 14.613 1.00 82.19 158 THR A N 1
ATOM 1212 C CA . THR A 1 158 ? -15.259 0.336 15.706 1.00 82.19 158 THR A CA 1
ATOM 1213 C C . THR A 1 158 ? -14.107 0.040 16.673 1.00 82.19 158 THR A C 1
ATOM 1215 O O . THR A 1 158 ? -14.338 -0.157 17.867 1.00 82.19 158 THR A O 1
ATOM 1218 N N . ASN A 1 159 ? -12.859 -0.022 16.204 1.00 81.81 159 ASN A N 1
ATOM 1219 C CA . ASN A 1 159 ? -11.715 -0.392 17.042 1.00 81.81 159 ASN A CA 1
ATOM 1220 C C . ASN A 1 159 ? -10.408 0.219 16.552 1.00 81.81 159 ASN A C 1
ATOM 1222 O O . ASN A 1 159 ? -10.239 0.473 15.366 1.00 81.81 159 ASN A O 1
ATOM 1226 N N . SER A 1 160 ? -9.427 0.352 17.440 1.00 79.00 160 SER A N 1
ATOM 1227 C CA . SER A 1 160 ? -8.052 0.553 16.993 1.00 79.00 160 SER A CA 1
ATOM 1228 C C . SER A 1 160 ? -7.549 -0.702 16.292 1.00 79.00 160 SER A C 1
ATOM 1230 O O . SER A 1 160 ? -7.743 -1.824 16.780 1.00 79.00 160 SER A O 1
ATOM 1232 N N . ALA A 1 161 ? -6.896 -0.511 15.153 1.00 79.50 161 ALA A N 1
ATOM 1233 C CA . ALA A 1 161 ? -6.495 -1.594 14.275 1.00 79.50 161 ALA A CA 1
ATOM 1234 C C . ALA A 1 161 ? -5.032 -1.526 13.825 1.00 79.50 161 ALA A C 1
ATOM 1236 O O . ALA A 1 161 ? -4.449 -0.467 13.710 1.00 79.50 161 ALA A O 1
ATOM 1237 N N . THR A 1 162 ? -4.397 -2.652 13.556 1.00 82.31 162 THR A N 1
ATOM 1238 C CA . THR A 1 162 ? -3.042 -2.730 13.015 1.00 82.31 162 THR A CA 1
ATOM 1239 C C . THR A 1 162 ? -3.073 -3.449 11.682 1.00 82.31 162 THR A C 1
ATOM 1241 O O . THR A 1 162 ? -3.917 -4.316 11.443 1.00 82.31 162 THR A O 1
ATOM 1244 N N . GLY A 1 163 ? -2.138 -3.112 10.805 1.00 81.44 163 GLY A N 1
ATOM 1245 C CA . GLY A 1 163 ? -1.983 -3.814 9.542 1.00 81.44 163 GLY A CA 1
ATOM 1246 C C . GLY A 1 163 ? -0.679 -3.486 8.848 1.00 81.44 163 GLY A C 1
ATOM 1247 O O . GLY A 1 163 ? 0.095 -2.631 9.278 1.00 81.44 163 GLY A O 1
ATOM 1248 N N . THR A 1 164 ? -0.422 -4.215 7.771 1.00 84.94 164 THR A N 1
ATOM 1249 C CA . THR A 1 164 ? 0.736 -4.022 6.905 1.00 84.94 164 THR A CA 1
ATOM 1250 C C . THR A 1 164 ? 0.259 -3.759 5.488 1.00 84.94 164 THR A C 1
ATOM 1252 O O . THR A 1 164 ? -0.504 -4.543 4.930 1.00 84.94 164 THR A O 1
ATOM 1255 N N . VAL A 1 165 ? 0.751 -2.680 4.894 1.00 84.12 165 VAL A N 1
ATOM 1256 C CA . VAL A 1 165 ? 0.604 -2.358 3.478 1.00 84.12 165 VAL A CA 1
ATOM 1257 C C . VAL A 1 165 ? 1.942 -2.594 2.794 1.00 84.12 165 VAL A C 1
ATOM 1259 O O . VAL A 1 165 ? 2.983 -2.138 3.258 1.00 84.12 165 VAL A O 1
ATOM 1262 N N . THR A 1 166 ? 1.929 -3.323 1.687 1.00 86.56 166 THR A N 1
ATOM 1263 C CA . THR A 1 166 ? 3.117 -3.587 0.877 1.00 86.56 166 THR A CA 1
ATOM 1264 C C . THR A 1 166 ? 2.908 -3.061 -0.532 1.00 86.56 166 THR A C 1
ATOM 1266 O O . THR A 1 166 ? 2.010 -3.518 -1.233 1.00 86.56 166 THR A O 1
ATOM 1269 N N . LEU A 1 167 ? 3.757 -2.141 -0.983 1.00 87.50 167 LEU A N 1
ATOM 1270 C CA . LEU A 1 167 ? 3.815 -1.741 -2.383 1.00 87.50 167 LEU A CA 1
ATOM 1271 C C . LEU A 1 167 ? 4.808 -2.617 -3.132 1.00 87.50 167 LEU A C 1
ATOM 1273 O O . LEU A 1 167 ? 5.957 -2.788 -2.718 1.00 87.50 167 LEU A O 1
ATOM 1277 N N . ILE A 1 168 ? 4.384 -3.098 -4.292 1.00 88.75 168 ILE A N 1
ATOM 1278 C CA . ILE A 1 168 ? 5.260 -3.727 -5.269 1.00 88.75 168 ILE A CA 1
ATOM 1279 C C . ILE A 1 168 ? 5.381 -2.777 -6.444 1.00 88.75 168 ILE A C 1
ATOM 1281 O O . ILE A 1 168 ? 4.399 -2.501 -7.143 1.00 88.75 168 ILE A O 1
ATOM 1285 N N . ILE A 1 169 ? 6.601 -2.296 -6.657 1.00 89.62 169 ILE A N 1
ATOM 1286 C CA . ILE A 1 169 ? 6.936 -1.396 -7.753 1.00 89.62 169 ILE A CA 1
ATOM 1287 C C . ILE A 1 169 ? 7.938 -2.064 -8.691 1.00 89.62 169 ILE A C 1
ATOM 1289 O O . ILE A 1 169 ? 8.753 -2.880 -8.267 1.00 89.62 169 ILE A O 1
ATOM 1293 N N . GLU A 1 170 ? 7.901 -1.720 -9.968 1.00 89.94 170 GLU A N 1
ATOM 1294 C CA . GLU A 1 170 ? 8.819 -2.236 -10.988 1.00 89.94 170 GLU A CA 1
ATOM 1295 C C . GLU A 1 170 ? 9.413 -1.086 -11.814 1.00 89.94 170 GLU A C 1
ATOM 1297 O O . GLU A 1 170 ? 8.806 -0.013 -11.885 1.00 89.94 170 GLU A O 1
ATOM 1302 N N . PRO A 1 171 ? 10.620 -1.249 -12.381 1.00 87.38 171 PRO A N 1
ATOM 1303 C CA . PRO A 1 171 ? 11.239 -0.190 -13.164 1.00 87.38 171 PRO A CA 1
ATOM 1304 C C . PRO A 1 171 ? 10.413 0.112 -14.420 1.00 87.38 171 PRO A C 1
ATOM 1306 O O . PRO A 1 171 ? 9.736 -0.760 -14.971 1.00 87.38 171 PRO A O 1
ATOM 1309 N N . THR A 1 172 ? 10.483 1.357 -14.882 1.00 84.62 172 THR A N 1
ATOM 1310 C CA . THR A 1 172 ? 10.039 1.709 -16.233 1.00 84.62 172 THR A CA 1
ATOM 1311 C C . THR A 1 172 ? 10.930 1.018 -17.282 1.00 84.62 172 THR A C 1
ATOM 1313 O O . THR A 1 172 ? 12.108 0.788 -16.999 1.00 84.62 172 THR A O 1
ATOM 1316 N N . PRO A 1 173 ? 10.373 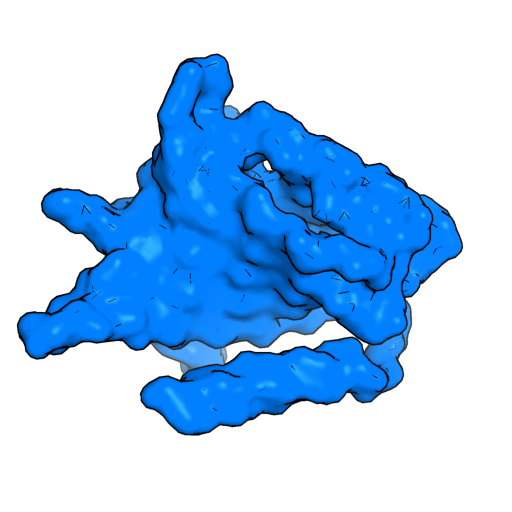0.627 -18.448 1.00 77.88 173 PRO A N 1
ATOM 1317 C CA . PRO A 1 173 ? 11.132 0.069 -19.567 1.00 77.88 173 PRO A CA 1
ATOM 1318 C C . PRO A 1 173 ? 12.301 0.941 -20.026 1.00 77.88 173 PRO A C 1
ATOM 1320 O O . PRO A 1 173 ? 12.159 2.185 -19.982 1.00 77.88 173 PRO A O 1
#

Organism: NCBI:txid1070528